Protein AF-A0A1D8GYT2-F1 (afdb_monomer_lite)

Radius of gyration: 11.44 Å; chains: 1; bounding box: 24×23×30 Å

pLDDT: mean 97.18, std 1.45, range [91.75, 98.56]

Foldseek 3Di:
DKDAQCVDPVSLVVCLVVLAQDWAKKKKAQQVVRDMDIDTDDTRCPNVVVCCVQPVNPDDVVSSVSCVVPNRNRMMMGGD

Sequence (80 aa):
KYWINLENKNNKEDIKNYLYKKQGIYYIGNMMTSEFYIGSAGFNNLYKRFTKHLYTLEVNSSIAKDVKKYGLNTFVYGIL

Secondary structure (DSSP, 8-state):
-EE--TT-HHHHHHHHHHHTT--EEEEEEETTT--EEEEEE-TT-HHHHHHHHHTS--S-HHHHHHHHHH-GGGEEEEE-

Organism: Saccharomyces paradoxus (NCBI:txid27291)

Structure (mmCIF, N/CA/C/O backbone):
data_AF-A0A1D8GYT2-F1
#
_entry.id   AF-A0A1D8GYT2-F1
#
loop_
_atom_site.group_PDB
_atom_site.id
_atom_site.type_symbol
_atom_site.label_atom_id
_atom_site.label_alt_id
_atom_site.label_comp_id
_atom_site.label_asym_id
_atom_site.label_entity_id
_atom_site.label_seq_id
_atom_site.pdbx_PDB_ins_code
_atom_site.Cartn_x
_atom_site.Cartn_y
_atom_site.Cartn_z
_atom_site.occupancy
_atom_site.B_iso_or_equiv
_atom_site.auth_seq_id
_atom_site.auth_comp_id
_atom_site.auth_asym_id
_atom_site.auth_atom_id
_atom_site.pdbx_PDB_model_num
ATOM 1 N N . LYS A 1 1 ? -13.876 -2.248 -1.518 1.00 95.19 1 LYS A N 1
ATOM 2 C CA . LYS A 1 1 ? -13.594 -0.907 -2.122 1.00 95.19 1 LYS A CA 1
ATOM 3 C C . LYS A 1 1 ? -12.208 -0.955 -2.751 1.00 95.19 1 LYS A C 1
ATOM 5 O O . LYS A 1 1 ? -11.359 -1.634 -2.185 1.00 95.19 1 LYS A O 1
ATOM 10 N N . TYR A 1 2 ? -11.983 -0.275 -3.876 1.00 97.88 2 TYR A N 1
ATOM 11 C CA . TYR A 1 2 ? -10.673 -0.231 -4.528 1.00 97.88 2 TYR A CA 1
ATOM 12 C C . TYR A 1 2 ? -10.317 1.179 -5.008 1.00 97.88 2 TYR A C 1
ATOM 14 O O . TYR A 1 2 ? -11.190 2.037 -5.137 1.00 97.88 2 TYR A O 1
ATOM 22 N N . TRP A 1 3 ? -9.028 1.389 -5.261 1.00 98.44 3 TRP A N 1
ATOM 23 C CA . TRP A 1 3 ? -8.434 2.629 -5.742 1.00 98.44 3 TRP A CA 1
ATOM 24 C C . TRP A 1 3 ? -7.450 2.332 -6.862 1.00 98.44 3 TRP A C 1
ATOM 26 O O . TRP A 1 3 ? -6.684 1.373 -6.783 1.00 98.44 3 TRP A O 1
ATOM 36 N N . ILE A 1 4 ? -7.457 3.197 -7.868 1.00 97.12 4 ILE A N 1
ATOM 37 C CA . ILE A 1 4 ? -6.523 3.211 -8.997 1.00 97.12 4 ILE A CA 1
ATOM 38 C C . ILE A 1 4 ? -5.699 4.501 -8.952 1.00 97.12 4 ILE A C 1
ATOM 40 O O . ILE A 1 4 ? -6.028 5.406 -8.186 1.00 97.12 4 ILE A O 1
ATOM 44 N N . ASN A 1 5 ? -4.661 4.611 -9.783 1.00 93.31 5 ASN A N 1
ATOM 45 C CA . ASN A 1 5 ? -3.789 5.788 -9.851 1.00 93.31 5 ASN A CA 1
ATOM 46 C C . ASN A 1 5 ? -3.291 6.229 -8.458 1.00 93.31 5 ASN A C 1
ATOM 48 O O . ASN A 1 5 ? -3.696 7.259 -7.909 1.00 93.31 5 ASN A O 1
ATOM 52 N N . LEU A 1 6 ? -2.428 5.404 -7.864 1.00 96.81 6 LEU A N 1
ATOM 53 C CA . LEU A 1 6 ? -1.978 5.561 -6.478 1.00 96.81 6 LEU A CA 1
ATOM 54 C C . LEU A 1 6 ? -0.943 6.689 -6.293 1.00 96.81 6 LEU A C 1
ATOM 56 O O . LEU A 1 6 ? -0.534 6.983 -5.171 1.00 96.81 6 LEU A O 1
ATOM 60 N N . GLU A 1 7 ? -0.548 7.373 -7.366 1.00 95.31 7 GLU A N 1
ATOM 61 C CA . GLU A 1 7 ? 0.249 8.607 -7.299 1.00 95.31 7 GLU A CA 1
ATOM 62 C C . GLU A 1 7 ? -0.600 9.819 -6.903 1.00 95.31 7 GLU A C 1
ATOM 64 O O . GLU A 1 7 ? -0.086 10.794 -6.346 1.00 95.31 7 GLU A O 1
ATOM 69 N N . ASN A 1 8 ? -1.916 9.754 -7.134 1.00 95.81 8 ASN A N 1
ATOM 70 C CA . ASN A 1 8 ? -2.825 10.830 -6.780 1.00 95.81 8 ASN A CA 1
ATOM 71 C C . ASN A 1 8 ? -2.921 10.983 -5.251 1.00 95.81 8 ASN A C 1
ATOM 73 O O . ASN A 1 8 ? -3.382 10.090 -4.533 1.00 95.81 8 ASN A O 1
ATOM 77 N N . LYS A 1 9 ? -2.531 12.160 -4.750 1.00 94.75 9 LYS A N 1
ATOM 78 C CA . LYS A 1 9 ? -2.552 12.490 -3.316 1.00 94.75 9 LYS A CA 1
ATOM 79 C C . LYS A 1 9 ? -3.953 12.399 -2.701 1.00 94.75 9 LYS A C 1
ATOM 81 O O . LYS A 1 9 ? -4.067 11.966 -1.558 1.00 94.75 9 LYS A O 1
ATOM 86 N N . ASN A 1 10 ? -5.002 12.732 -3.454 1.00 96.69 10 ASN A N 1
ATOM 87 C CA . ASN A 1 10 ? -6.384 12.634 -2.978 1.00 96.69 10 ASN A CA 1
ATOM 88 C C . ASN A 1 10 ? -6.781 11.171 -2.751 1.00 96.69 10 ASN A C 1
ATOM 90 O O . ASN A 1 10 ? -7.393 10.855 -1.734 1.00 96.69 10 ASN A O 1
ATOM 94 N N . ASN A 1 11 ? -6.358 10.264 -3.641 1.00 97.00 11 ASN A N 1
ATOM 95 C CA . ASN A 1 11 ? -6.589 8.828 -3.461 1.00 97.00 11 ASN A CA 1
ATOM 96 C C . ASN A 1 11 ? -5.845 8.310 -2.231 1.00 97.00 11 ASN A C 1
ATOM 98 O O . ASN A 1 11 ? -6.411 7.556 -1.446 1.00 97.00 11 ASN A O 1
ATOM 102 N N . LYS A 1 12 ? -4.600 8.748 -2.014 1.00 96.38 12 LYS A N 1
ATOM 103 C CA . LYS A 1 12 ? -3.828 8.361 -0.827 1.00 96.38 12 LYS A CA 1
ATOM 104 C C . L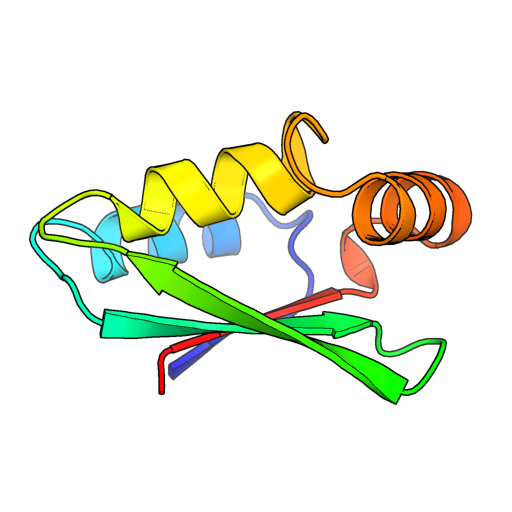YS A 1 12 ? -4.506 8.791 0.479 1.00 96.38 12 LYS A C 1
ATOM 106 O O . LYS A 1 12 ? -4.542 8.005 1.427 1.00 96.38 12 LYS A O 1
ATOM 111 N N . GLU A 1 13 ? -5.050 10.005 0.527 1.00 97.75 13 GLU A N 1
ATOM 112 C CA . GLU A 1 13 ? -5.761 10.510 1.706 1.00 97.75 13 GLU A CA 1
ATOM 113 C C . GLU A 1 13 ? -7.105 9.792 1.918 1.00 97.75 13 GLU A C 1
ATOM 115 O O . GLU A 1 13 ? -7.410 9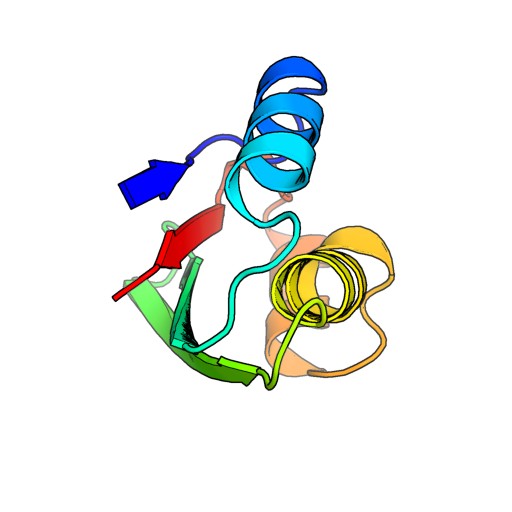.388 3.040 1.00 97.75 13 GLU A O 1
ATOM 120 N N . ASP A 1 14 ? -7.873 9.526 0.855 1.00 98.38 14 ASP A N 1
ATOM 121 C CA . ASP A 1 14 ? -9.105 8.726 0.953 1.00 98.38 14 ASP A CA 1
ATOM 122 C C . ASP A 1 14 ? -8.819 7.296 1.438 1.00 98.38 14 ASP A C 1
ATOM 124 O O . ASP A 1 14 ? -9.518 6.790 2.315 1.00 98.38 14 ASP A O 1
ATOM 128 N N . ILE A 1 15 ? -7.749 6.657 0.944 1.00 98.31 15 ILE A N 1
ATOM 129 C CA . ILE A 1 15 ? -7.305 5.339 1.422 1.00 98.31 15 ILE A CA 1
ATOM 130 C C . ILE A 1 15 ? -6.992 5.403 2.918 1.00 98.31 15 ILE A C 1
ATOM 132 O O . ILE A 1 15 ? -7.485 4.583 3.688 1.00 98.31 15 ILE A O 1
ATOM 136 N N . LYS A 1 16 ? -6.196 6.381 3.359 1.00 98.12 16 LYS A N 1
ATOM 137 C CA . LYS A 1 16 ? -5.840 6.542 4.774 1.00 98.12 16 LYS A CA 1
ATOM 138 C C . LYS A 1 16 ? -7.080 6.662 5.662 1.00 98.12 16 LYS A C 1
ATOM 140 O O . LYS A 1 16 ? -7.182 5.942 6.656 1.00 98.12 16 LYS A O 1
ATOM 145 N N . ASN A 1 17 ? -8.020 7.526 5.284 1.00 98.25 17 ASN A N 1
ATOM 146 C CA . ASN A 1 17 ? -9.242 7.765 6.047 1.00 98.25 17 ASN A CA 1
ATOM 147 C C . ASN A 1 17 ? -10.171 6.550 6.033 1.00 98.25 17 ASN A C 1
ATOM 149 O O . ASN A 1 17 ? -10.697 6.165 7.076 1.00 98.25 17 ASN A O 1
ATOM 153 N N . TYR A 1 18 ? -10.308 5.883 4.887 1.00 98.44 18 TYR A N 1
ATOM 154 C CA . TYR A 1 18 ? -11.116 4.675 4.782 1.00 98.44 18 TYR A CA 1
ATOM 155 C C . TYR A 1 18 ? -10.549 3.518 5.614 1.00 98.44 18 TYR A C 1
ATOM 157 O O . TYR A 1 18 ? -11.312 2.775 6.223 1.00 98.44 18 TYR A O 1
ATOM 165 N N . LEU A 1 19 ? -9.226 3.340 5.648 1.00 98.19 19 LEU A N 1
ATOM 166 C CA . LEU A 1 19 ? -8.579 2.223 6.345 1.00 98.19 19 LEU A CA 1
ATOM 167 C C . LEU A 1 19 ? -8.415 2.438 7.857 1.00 98.19 19 LEU A C 1
ATOM 169 O O . LEU A 1 19 ? -8.060 1.492 8.568 1.00 98.19 19 LEU A O 1
ATOM 173 N N . TYR A 1 20 ? -8.650 3.652 8.357 1.00 97.69 20 TYR A N 1
ATOM 174 C CA . TYR A 1 20 ? -8.548 3.961 9.780 1.00 97.69 20 TYR A CA 1
ATOM 175 C C . TYR A 1 20 ? -9.482 3.068 10.609 1.00 97.69 20 TYR A C 1
ATOM 177 O O . TYR A 1 20 ? -10.657 2.900 10.282 1.00 97.69 20 TYR A O 1
ATOM 185 N N . LYS A 1 21 ? -8.948 2.476 11.689 1.00 97.25 21 LYS A N 1
ATOM 186 C CA . LYS A 1 21 ? -9.678 1.542 12.571 1.00 97.25 21 LYS A CA 1
ATOM 187 C C . LYS A 1 21 ? -10.317 0.352 11.831 1.00 97.25 21 LYS A C 1
ATOM 189 O O . LYS A 1 21 ? -11.366 -0.144 12.238 1.00 97.25 21 LYS A O 1
ATOM 194 N N . LYS A 1 22 ? -9.683 -0.138 10.760 1.00 97.56 22 LYS A N 1
ATOM 195 C CA . LYS A 1 22 ? -10.090 -1.367 10.057 1.00 97.56 22 LYS A CA 1
ATOM 196 C C . LYS A 1 22 ? -9.033 -2.465 10.144 1.00 97.56 22 LYS A C 1
ATOM 198 O O . LYS A 1 22 ? -7.850 -2.201 10.350 1.00 97.56 22 LYS A O 1
ATOM 203 N N . GLN A 1 23 ? -9.488 -3.698 9.967 1.00 97.94 23 GLN A N 1
ATOM 204 C CA . GLN A 1 23 ? -8.685 -4.899 9.741 1.00 97.94 23 GLN A CA 1
ATOM 205 C C . GLN A 1 23 ? -9.286 -5.664 8.568 1.00 97.94 23 GLN A C 1
ATOM 207 O O . GLN A 1 23 ? -10.442 -5.422 8.220 1.00 97.94 23 GLN A O 1
ATOM 212 N N . GLY A 1 24 ? -8.532 -6.587 7.983 1.00 98.06 24 GLY A N 1
ATOM 213 C CA . GLY A 1 24 ? -9.065 -7.446 6.933 1.00 98.06 24 GLY A CA 1
ATOM 214 C C . GLY A 1 24 ? -8.020 -7.882 5.926 1.00 98.06 24 GLY A C 1
ATOM 215 O O . GLY A 1 24 ? -6.813 -7.852 6.194 1.00 98.06 24 GLY A O 1
ATOM 216 N N . ILE A 1 25 ? -8.521 -8.295 4.769 1.00 98.56 25 ILE A N 1
ATOM 217 C CA . ILE A 1 25 ? -7.732 -8.778 3.644 1.00 98.56 25 ILE A CA 1
ATOM 218 C C . ILE A 1 25 ? -7.723 -7.690 2.568 1.00 98.56 25 ILE A C 1
ATOM 220 O O . ILE A 1 25 ? -8.714 -6.997 2.340 1.00 98.56 25 ILE A O 1
ATOM 224 N N . TYR A 1 26 ? -6.575 -7.504 1.934 1.00 98.44 26 TYR A N 1
ATOM 225 C CA . TYR A 1 26 ? -6.381 -6.553 0.854 1.00 98.44 26 TYR A CA 1
ATOM 226 C C . TYR A 1 26 ? -5.699 -7.225 -0.329 1.00 98.44 26 TYR A C 1
ATOM 228 O O . TYR A 1 26 ? -5.030 -8.250 -0.179 1.00 98.44 26 TYR A O 1
ATOM 236 N N . TYR A 1 27 ? -5.811 -6.599 -1.494 1.00 98.25 27 TYR A N 1
ATOM 237 C CA . TYR A 1 27 ? -5.037 -6.960 -2.669 1.00 98.25 27 TYR A CA 1
ATOM 238 C C . TYR A 1 27 ? -4.316 -5.746 -3.265 1.00 98.25 27 TYR A C 1
ATOM 240 O O . TYR A 1 27 ? -4.762 -4.602 -3.137 1.00 98.25 27 TYR A O 1
ATOM 248 N N . ILE A 1 28 ? -3.177 -6.011 -3.901 1.00 98.38 28 ILE A N 1
ATOM 249 C CA . ILE A 1 28 ? -2.391 -5.076 -4.708 1.00 98.38 28 ILE A CA 1
ATOM 250 C C . ILE A 1 28 ? -2.291 -5.686 -6.104 1.00 98.38 28 ILE A C 1
ATOM 252 O O . ILE A 1 28 ? -1.705 -6.754 -6.242 1.00 98.38 28 ILE A O 1
ATOM 256 N N . GLY A 1 29 ? -2.860 -5.041 -7.118 1.00 98.06 29 GLY A N 1
ATOM 257 C CA . GLY A 1 29 ? -2.794 -5.493 -8.510 1.00 98.06 29 GLY A CA 1
ATOM 258 C C . GLY A 1 29 ? -1.884 -4.604 -9.351 1.00 98.06 29 GLY A C 1
ATOM 259 O O . GLY A 1 29 ? -1.936 -3.381 -9.212 1.00 98.06 29 GLY A O 1
ATOM 260 N N . ASN A 1 30 ? -1.088 -5.204 -10.235 1.00 97.81 30 ASN A N 1
ATOM 261 C CA . ASN A 1 30 ? -0.344 -4.501 -11.277 1.00 97.81 30 ASN A CA 1
ATOM 262 C C . ASN A 1 30 ? -1.110 -4.617 -12.606 1.00 97.81 30 ASN A C 1
ATOM 264 O O . ASN A 1 30 ? -1.227 -5.702 -13.175 1.00 97.81 30 ASN A O 1
ATOM 268 N N . MET A 1 31 ? -1.617 -3.496 -13.126 1.00 97.25 31 MET A N 1
ATOM 269 C CA . MET A 1 31 ? -2.412 -3.490 -14.363 1.00 97.25 31 MET A CA 1
ATOM 270 C C . MET A 1 31 ? -1.579 -3.798 -15.616 1.00 97.25 31 MET A C 1
ATOM 272 O O . MET A 1 31 ? -2.148 -4.177 -16.634 1.00 97.25 31 MET A O 1
ATOM 276 N N . MET A 1 32 ? -0.249 -3.672 -15.551 1.00 97.81 32 MET A N 1
ATOM 277 C CA . MET A 1 32 ? 0.636 -3.950 -16.689 1.00 97.81 32 MET A CA 1
ATOM 278 C C . MET A 1 32 ? 0.925 -5.440 -16.872 1.00 97.81 32 MET A C 1
ATOM 280 O O . MET A 1 32 ? 1.199 -5.870 -17.990 1.00 97.81 32 MET A O 1
ATOM 284 N N . THR A 1 33 ? 0.896 -6.223 -15.790 1.00 96.69 33 THR A N 1
ATOM 285 C CA . THR A 1 33 ? 1.222 -7.661 -15.808 1.00 96.69 33 THR A CA 1
ATOM 286 C C . THR A 1 33 ? 0.016 -8.550 -15.520 1.00 96.69 33 THR A C 1
ATOM 288 O O . THR A 1 33 ? 0.083 -9.752 -15.748 1.00 96.69 33 THR A O 1
ATOM 291 N N . SER A 1 34 ? -1.096 -7.978 -15.043 1.00 93.50 34 SER A N 1
ATOM 292 C CA . SER A 1 34 ? -2.254 -8.709 -14.501 1.00 93.50 34 SER A CA 1
ATOM 293 C C . SER A 1 34 ? -1.932 -9.584 -13.281 1.00 93.50 34 SER A C 1
ATOM 295 O O . SER A 1 34 ? -2.771 -10.369 -12.842 1.00 93.50 34 SER A O 1
ATOM 297 N N . GLU A 1 35 ? -0.742 -9.433 -12.694 1.00 95.75 35 GLU A N 1
ATOM 298 C CA . GLU A 1 35 ? -0.379 -10.094 -11.446 1.00 95.75 35 GLU A CA 1
ATOM 299 C C . GLU A 1 35 ? -0.954 -9.339 -10.248 1.00 95.75 35 GLU A C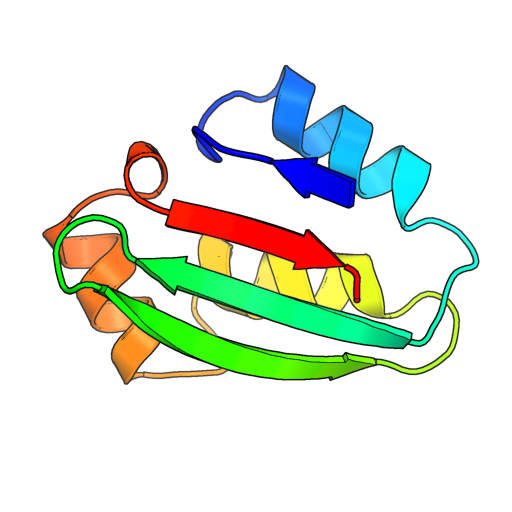 1
ATOM 301 O O . GLU A 1 35 ? -1.105 -8.110 -10.250 1.00 95.75 35 GLU A O 1
ATOM 306 N N . PHE A 1 36 ? -1.258 -10.082 -9.187 1.00 96.25 36 PHE A N 1
ATOM 307 C CA . PHE A 1 36 ? -1.752 -9.508 -7.949 1.00 96.25 36 PHE A CA 1
ATOM 308 C C . PHE A 1 36 ? -1.141 -10.189 -6.728 1.00 96.25 36 PHE A C 1
ATOM 310 O O . PHE A 1 36 ? -0.770 -11.360 -6.730 1.00 96.25 36 PHE A O 1
ATOM 317 N N . TYR A 1 37 ? -1.077 -9.424 -5.651 1.00 97.56 37 TYR A N 1
ATOM 318 C CA . TYR A 1 37 ? -0.665 -9.861 -4.333 1.00 97.56 37 TYR A CA 1
ATOM 319 C C . TYR A 1 37 ? -1.849 -9.740 -3.380 1.00 97.56 37 TYR A C 1
ATOM 321 O O . TYR A 1 37 ? -2.467 -8.679 -3.315 1.00 97.56 37 TYR A O 1
ATOM 329 N N . ILE A 1 38 ? -2.132 -10.789 -2.608 1.00 98.12 38 ILE A N 1
ATOM 330 C CA . ILE A 1 38 ? -3.108 -10.762 -1.511 1.00 98.12 38 ILE A CA 1
ATOM 331 C C . ILE A 1 38 ? -2.351 -10.739 -0.184 1.00 98.12 38 ILE A C 1
ATOM 333 O O . ILE A 1 38 ? -1.404 -11.498 0.019 1.00 98.12 38 ILE A O 1
ATOM 337 N N . GLY A 1 39 ? -2.786 -9.884 0.737 1.00 97.50 39 GLY A N 1
ATOM 338 C CA . GLY A 1 39 ? -2.254 -9.822 2.093 1.00 97.50 39 GLY A CA 1
ATOM 339 C C . GLY A 1 39 ? -3.347 -9.564 3.121 1.00 97.50 39 GLY A C 1
ATOM 340 O O . GLY A 1 39 ? -4.462 -9.176 2.787 1.00 97.50 39 GLY A O 1
ATOM 341 N N . SER A 1 40 ? -3.022 -9.756 4.397 1.00 97.88 40 SER A N 1
ATOM 342 C CA . SER A 1 40 ? -3.904 -9.403 5.509 1.00 97.88 40 SER A CA 1
ATOM 343 C C . SER A 1 40 ? -3.241 -8.393 6.441 1.00 97.88 40 SER A C 1
ATOM 345 O O . SER A 1 40 ? -2.012 -8.254 6.502 1.00 97.88 40 SER A O 1
ATOM 347 N N . ALA A 1 41 ? -4.062 -7.657 7.183 1.00 98.12 41 ALA A N 1
ATOM 348 C CA . ALA A 1 41 ? -3.590 -6.825 8.275 1.00 98.12 41 ALA A CA 1
ATOM 349 C C . ALA A 1 41 ? -4.581 -6.838 9.439 1.00 98.12 41 ALA A C 1
ATOM 351 O O . ALA A 1 41 ? -5.795 -6.756 9.243 1.00 98.12 41 ALA A O 1
ATOM 352 N N . GLY A 1 42 ? -4.038 -6.888 10.656 1.00 97.94 42 GLY A N 1
ATOM 353 C CA . GLY A 1 42 ? -4.810 -6.694 11.880 1.00 97.94 42 GLY A CA 1
ATOM 354 C C . GLY A 1 42 ? -5.308 -5.256 12.041 1.00 97.94 42 GLY A C 1
ATOM 355 O O . GLY A 1 42 ? -5.038 -4.382 11.210 1.00 97.94 42 GLY A O 1
ATOM 356 N N . PHE A 1 43 ? -6.015 -5.007 13.143 1.00 97.75 43 PHE A N 1
ATOM 357 C CA . PHE A 1 43 ? -6.637 -3.718 13.442 1.00 97.75 43 PHE A CA 1
ATOM 358 C C . PHE A 1 43 ? -5.678 -2.538 13.252 1.00 97.75 43 PHE A C 1
ATOM 360 O O . PHE A 1 43 ? -4.555 -2.539 13.756 1.00 97.75 43 PHE A O 1
ATOM 367 N N . ASN A 1 44 ? -6.133 -1.544 12.488 1.00 95.75 44 ASN A N 1
ATOM 368 C CA . ASN A 1 44 ? -5.441 -0.292 12.188 1.00 95.75 44 ASN A CA 1
ATOM 369 C C . ASN A 1 44 ? -4.082 -0.446 11.464 1.00 95.75 44 ASN A C 1
ATOM 371 O O . ASN A 1 44 ? -3.286 0.491 11.436 1.00 95.75 44 ASN A O 1
ATOM 375 N N . ASN A 1 45 ? -3.804 -1.608 10.856 1.00 98.06 45 ASN A N 1
ATOM 376 C CA . ASN A 1 45 ? -2.539 -1.874 10.157 1.00 98.06 45 ASN A CA 1
ATOM 377 C C . ASN A 1 45 ? -2.650 -1.901 8.623 1.00 98.06 45 ASN A C 1
ATOM 379 O O . ASN A 1 45 ? -1.617 -1.961 7.952 1.00 98.06 45 ASN A O 1
ATOM 383 N N . LEU A 1 46 ? -3.854 -1.822 8.045 1.00 98.50 46 LEU A N 1
ATOM 384 C CA . LEU A 1 46 ? -4.042 -1.856 6.586 1.00 98.50 46 LEU A CA 1
ATOM 385 C C . LEU A 1 46 ? -3.295 -0.711 5.882 1.00 98.50 46 LEU A C 1
ATOM 387 O O . LEU A 1 46 ? -2.516 -0.959 4.964 1.00 98.50 46 LEU A O 1
ATOM 391 N N . TYR A 1 47 ? -3.430 0.531 6.366 1.00 98.12 47 TYR A N 1
ATOM 392 C CA . TYR A 1 47 ? -2.733 1.682 5.772 1.00 98.12 47 TYR A CA 1
ATOM 393 C C . TYR A 1 47 ? -1.202 1.586 5.897 1.00 98.12 47 TYR A C 1
ATOM 395 O O . TYR A 1 47 ? -0.461 1.969 4.986 1.00 98.12 47 TYR A O 1
ATOM 403 N N . LYS A 1 48 ? -0.712 1.012 7.004 1.00 98.00 48 LYS A N 1
ATOM 404 C CA . LYS A 1 48 ? 0.718 0.735 7.201 1.00 98.00 48 LYS A CA 1
ATOM 405 C C . LYS A 1 48 ? 1.227 -0.273 6.169 1.00 98.00 48 LYS A C 1
ATOM 407 O O . LYS A 1 48 ? 2.291 -0.055 5.595 1.00 98.00 48 LYS A O 1
ATOM 412 N N . ARG A 1 49 ? 0.474 -1.348 5.905 1.00 97.88 49 ARG A N 1
ATOM 413 C CA . ARG A 1 49 ? 0.805 -2.341 4.867 1.00 97.88 49 ARG A CA 1
ATOM 414 C C . ARG A 1 49 ? 0.796 -1.719 3.474 1.00 97.88 49 ARG A C 1
ATOM 416 O O . ARG A 1 49 ? 1.793 -1.841 2.771 1.00 97.88 49 ARG A O 1
ATOM 423 N N . PHE A 1 50 ? -0.268 -1.001 3.122 1.00 98.00 50 PHE A N 1
ATOM 424 C CA . PHE A 1 50 ? -0.374 -0.245 1.873 1.00 98.00 50 PHE A CA 1
ATOM 425 C C . PHE A 1 50 ? 0.863 0.635 1.633 1.00 98.00 50 PHE A C 1
ATOM 427 O O . PHE A 1 50 ? 1.534 0.506 0.611 1.00 98.00 50 PHE A O 1
ATOM 434 N N . THR A 1 51 ? 1.231 1.451 2.625 1.00 97.88 51 THR A N 1
ATOM 435 C CA . THR A 1 51 ? 2.383 2.360 2.532 1.00 97.88 51 THR A CA 1
ATOM 436 C C . THR A 1 51 ? 3.700 1.601 2.367 1.00 97.88 51 THR A C 1
ATOM 438 O O . THR A 1 51 ? 4.501 1.936 1.494 1.00 97.88 51 THR A O 1
ATOM 441 N N . LYS A 1 52 ? 3.913 0.552 3.169 1.00 98.12 52 LYS A N 1
ATOM 442 C CA . LYS A 1 52 ? 5.151 -0.233 3.142 1.00 98.12 52 LYS A CA 1
ATOM 443 C C . LYS A 1 52 ? 5.358 -1.019 1.848 1.00 98.12 52 LYS A C 1
ATOM 445 O O . LYS A 1 52 ? 6.494 -1.177 1.413 1.00 98.12 52 LYS A O 1
ATOM 450 N N . HIS A 1 53 ? 4.288 -1.526 1.240 1.00 97.81 53 HIS A N 1
ATOM 451 C CA . HIS A 1 53 ? 4.390 -2.251 -0.026 1.00 97.81 53 HIS A CA 1
ATOM 452 C C . HIS A 1 53 ? 4.575 -1.320 -1.225 1.00 97.81 53 HIS A C 1
AT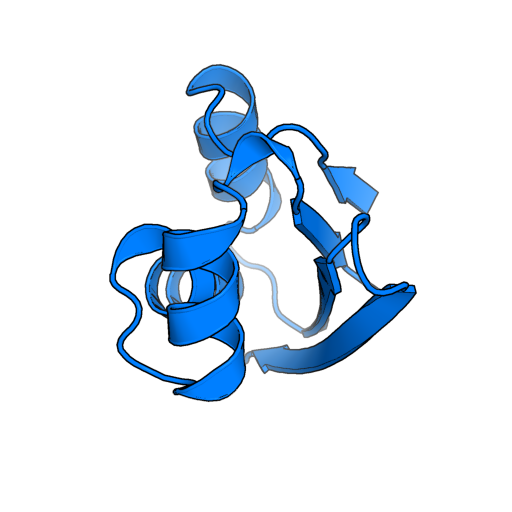OM 454 O O . HIS A 1 53 ? 5.394 -1.628 -2.082 1.00 97.81 53 HIS A O 1
ATOM 460 N N . LEU A 1 54 ? 3.825 -0.213 -1.291 1.00 97.62 54 LEU A N 1
ATOM 461 C CA . LEU A 1 54 ? 3.695 0.577 -2.520 1.00 97.62 54 LEU A CA 1
ATOM 462 C C . LEU A 1 54 ? 4.475 1.894 -2.520 1.00 97.62 54 LEU A C 1
ATOM 464 O O . LEU A 1 54 ? 4.826 2.357 -3.593 1.00 97.62 54 LEU A O 1
ATOM 468 N N . TYR A 1 55 ? 4.772 2.492 -1.360 1.00 96.50 55 TYR A N 1
ATOM 469 C CA . TYR A 1 55 ? 5.482 3.781 -1.299 1.00 96.50 55 TYR A CA 1
ATOM 470 C C . TYR A 1 55 ? 6.904 3.648 -0.773 1.00 96.50 55 TYR A C 1
ATOM 472 O O . TYR A 1 55 ? 7.812 4.236 -1.348 1.00 96.50 55 TYR A O 1
ATOM 480 N N . THR A 1 56 ? 7.107 2.904 0.319 1.00 97.38 56 THR A N 1
ATOM 481 C CA . THR A 1 56 ? 8.460 2.728 0.880 1.00 97.38 56 THR A CA 1
ATOM 482 C C . THR A 1 56 ? 9.165 1.482 0.352 1.00 97.38 56 THR A C 1
ATOM 484 O O . THR A 1 56 ? 10.384 1.392 0.440 1.00 97.38 56 THR A O 1
ATOM 487 N N . LEU A 1 57 ? 8.416 0.569 -0.280 1.00 96.75 57 LEU A N 1
ATOM 488 C CA . LEU A 1 57 ? 8.929 -0.607 -0.992 1.00 96.75 57 LEU A CA 1
ATOM 489 C C . LEU A 1 57 ? 9.742 -1.571 -0.102 1.00 96.75 57 LEU A C 1
ATOM 491 O O . LEU A 1 57 ? 10.679 -2.220 -0.560 1.00 96.75 57 LEU A O 1
ATOM 495 N N . GLU A 1 58 ? 9.375 -1.678 1.175 1.00 95.38 58 GLU A N 1
ATOM 496 C CA . GLU A 1 58 ? 10.146 -2.397 2.203 1.00 95.38 58 GLU A CA 1
ATOM 497 C C . GLU A 1 58 ? 9.801 -3.887 2.334 1.00 95.38 58 GLU A C 1
ATOM 499 O O . GLU A 1 58 ? 10.548 -4.631 2.960 1.00 95.38 58 GLU A O 1
ATOM 504 N N . VAL A 1 59 ? 8.639 -4.329 1.836 1.00 91.75 59 VAL A N 1
ATOM 505 C CA . VAL A 1 59 ? 8.073 -5.633 2.248 1.00 91.75 59 VAL A CA 1
ATOM 506 C C . VAL A 1 59 ? 8.172 -6.712 1.177 1.00 91.75 59 VAL A C 1
ATOM 508 O O . VAL A 1 59 ? 8.444 -7.862 1.503 1.00 91.75 59 VAL A O 1
ATOM 511 N N . ASN A 1 60 ? 7.920 -6.384 -0.090 1.00 92.25 60 ASN A N 1
ATOM 512 C CA . ASN A 1 60 ? 7.900 -7.369 -1.171 1.00 92.25 60 ASN A CA 1
ATOM 513 C C . ASN A 1 60 ? 8.787 -6.885 -2.321 1.00 92.25 60 ASN A C 1
ATOM 515 O O . ASN A 1 60 ? 8.507 -5.855 -2.929 1.00 92.25 60 ASN A O 1
ATOM 519 N N . SER A 1 61 ? 9.846 -7.641 -2.613 1.00 93.44 61 SER A N 1
ATOM 520 C CA . SER A 1 61 ? 10.845 -7.289 -3.625 1.00 93.44 61 SER A CA 1
ATOM 521 C C . SER A 1 61 ? 10.308 -7.335 -5.059 1.00 93.44 61 SER A C 1
ATOM 523 O O . SER A 1 61 ? 10.784 -6.568 -5.892 1.00 93.44 61 SER A O 1
ATOM 525 N N . SER A 1 62 ? 9.318 -8.184 -5.353 1.00 95.38 62 SER A N 1
ATOM 526 C CA . SER A 1 62 ? 8.645 -8.234 -6.658 1.00 95.38 62 SER A CA 1
ATOM 527 C C . SER A 1 62 ? 7.771 -6.994 -6.858 1.00 95.38 62 SER A C 1
ATOM 529 O O . SER A 1 62 ? 8.006 -6.252 -7.808 1.00 95.38 62 SER A O 1
ATOM 531 N N . ILE A 1 63 ? 6.897 -6.666 -5.896 1.00 96.94 63 ILE A N 1
ATOM 532 C CA . ILE A 1 63 ? 6.105 -5.420 -5.942 1.00 96.94 63 ILE A CA 1
ATOM 533 C C . ILE A 1 63 ? 7.032 -4.203 -6.049 1.00 96.94 63 ILE A C 1
ATOM 535 O O . ILE A 1 63 ? 6.794 -3.314 -6.857 1.00 96.94 63 ILE A O 1
ATOM 539 N N . ALA A 1 64 ? 8.122 -4.169 -5.276 1.00 97.94 64 ALA A N 1
ATOM 540 C CA . ALA A 1 64 ? 9.088 -3.076 -5.320 1.00 97.94 64 ALA A CA 1
ATOM 541 C C . ALA A 1 64 ? 9.738 -2.896 -6.700 1.00 97.94 64 ALA A C 1
ATOM 543 O O . ALA A 1 64 ? 9.920 -1.763 -7.148 1.00 97.94 64 ALA A O 1
ATOM 544 N N . LYS A 1 65 ? 10.108 -3.997 -7.366 1.00 97.81 65 LYS A N 1
ATOM 545 C C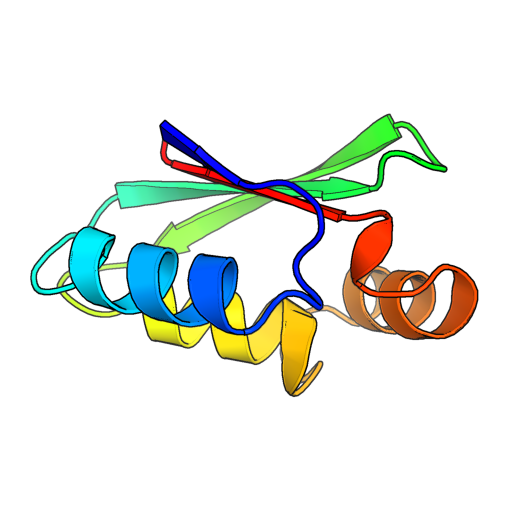A . LYS A 1 65 ? 10.656 -3.966 -8.729 1.00 97.81 65 LYS A CA 1
ATOM 546 C C . LYS A 1 65 ? 9.620 -3.453 -9.721 1.00 97.81 65 LYS A C 1
ATOM 548 O O . LYS A 1 65 ? 9.947 -2.583 -10.523 1.00 97.81 65 LYS A O 1
ATOM 553 N N . ASP A 1 66 ? 8.387 -3.929 -9.621 1.00 97.56 66 ASP A N 1
ATOM 554 C CA . ASP A 1 66 ? 7.321 -3.535 -10.534 1.00 97.56 66 ASP A CA 1
ATOM 555 C C . ASP A 1 66 ? 6.915 -2.072 -10.355 1.00 97.56 66 ASP A C 1
ATOM 557 O O . ASP A 1 66 ? 6.799 -1.360 -11.347 1.00 97.56 66 ASP A O 1
ATOM 561 N N . VAL A 1 67 ? 6.788 -1.577 -9.119 1.00 97.69 67 VAL A N 1
ATOM 562 C CA . VAL A 1 67 ? 6.512 -0.152 -8.859 1.00 97.69 67 VAL A CA 1
ATOM 563 C C . VAL A 1 67 ? 7.613 0.729 -9.449 1.00 97.69 67 VAL A C 1
ATOM 565 O O . VAL A 1 67 ? 7.316 1.735 -10.086 1.00 97.69 67 VAL A O 1
ATOM 568 N N . LYS A 1 68 ? 8.887 0.340 -9.302 1.00 97.81 68 LYS A N 1
ATOM 569 C CA . LYS A 1 68 ? 10.014 1.077 -9.900 1.00 97.81 68 LYS A CA 1
ATOM 570 C C . LYS A 1 68 ? 10.010 1.036 -11.429 1.00 97.81 68 LYS A C 1
ATOM 572 O O . LYS A 1 68 ? 10.477 1.983 -12.050 1.00 97.81 68 LYS A O 1
ATOM 577 N N . LYS A 1 69 ? 9.537 -0.060 -12.026 1.00 98.25 69 LYS A N 1
ATOM 578 C CA . LYS A 1 69 ? 9.530 -0.268 -13.479 1.00 98.25 69 LYS A CA 1
ATOM 579 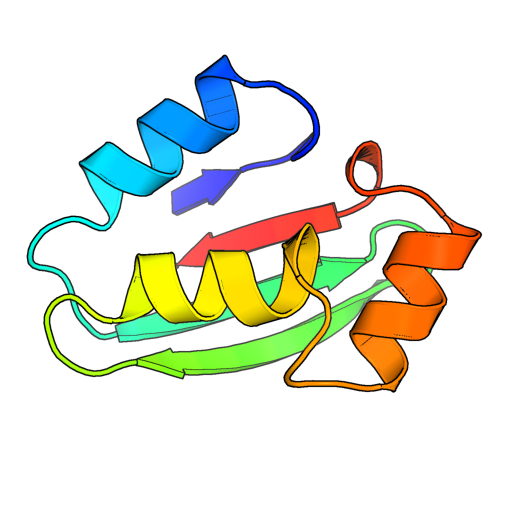C C . LYS A 1 69 ? 8.347 0.409 -14.169 1.00 98.25 69 LYS A C 1
ATOM 581 O O . LYS A 1 69 ? 8.523 0.954 -15.252 1.00 98.25 69 LYS A O 1
ATOM 586 N N . TYR A 1 70 ? 7.162 0.335 -13.571 1.00 97.56 70 TYR A N 1
ATOM 587 C CA . TYR A 1 70 ? 5.903 0.724 -14.209 1.00 97.56 70 TYR A CA 1
ATOM 588 C C . TYR A 1 70 ? 5.286 2.007 -13.633 1.00 97.56 70 TYR A C 1
ATOM 590 O O . TYR A 1 70 ? 4.467 2.619 -14.309 1.00 97.56 70 TYR A O 1
ATOM 598 N N . GLY A 1 71 ? 5.711 2.448 -12.445 1.00 97.56 71 GLY A N 1
ATOM 599 C CA . GLY A 1 71 ? 5.115 3.585 -11.734 1.00 97.56 71 GLY A CA 1
ATOM 600 C C . GLY A 1 71 ? 3.982 3.161 -10.796 1.00 97.56 71 GLY A C 1
ATOM 601 O O . GLY A 1 71 ? 3.428 2.072 -10.916 1.00 97.56 71 GLY A O 1
ATOM 602 N N . LEU A 1 72 ? 3.629 4.004 -9.817 1.00 97.12 72 LEU A N 1
ATOM 603 C CA . LEU A 1 72 ? 2.518 3.713 -8.890 1.00 97.12 72 LEU A CA 1
ATOM 604 C C . LEU A 1 72 ? 1.152 3.923 -9.558 1.00 97.12 72 LEU A C 1
ATOM 606 O O . LEU A 1 72 ? 0.144 3.366 -9.115 1.00 97.12 72 LEU A O 1
ATOM 610 N N . ASN A 1 73 ? 1.099 4.747 -10.602 1.00 97.44 73 ASN A N 1
ATOM 611 C CA . ASN A 1 73 ? -0.109 5.018 -11.373 1.00 97.44 73 ASN A CA 1
ATOM 612 C C . ASN A 1 73 ? -0.675 3.762 -12.065 1.00 97.44 73 ASN A C 1
ATOM 614 O O . ASN A 1 73 ? -1.877 3.722 -12.331 1.00 97.44 73 ASN A O 1
ATOM 618 N N . THR A 1 74 ? 0.143 2.726 -12.287 1.00 97.56 74 THR A N 1
ATOM 619 C CA . THR A 1 74 ? -0.276 1.447 -12.886 1.00 97.56 74 THR A CA 1
ATOM 620 C C . THR A 1 74 ? -0.758 0.405 -11.874 1.00 97.56 74 THR A C 1
ATOM 622 O O . THR A 1 74 ? -1.070 -0.726 -12.254 1.00 97.56 74 THR A O 1
ATOM 625 N N . PHE A 1 75 ? -0.837 0.756 -10.589 1.00 97.94 75 PHE A N 1
ATOM 626 C CA . PHE A 1 75 ? -1.270 -0.156 -9.534 1.00 97.94 75 PHE A CA 1
ATOM 627 C C . PHE A 1 75 ? -2.699 0.111 -9.066 1.00 97.94 75 PHE A C 1
ATOM 629 O O . PHE A 1 75 ? -3.196 1.240 -9.072 1.00 97.94 75 PHE A O 1
ATOM 636 N N . VAL A 1 76 ? -3.334 -0.963 -8.601 1.00 98.19 76 VAL A N 1
ATOM 637 C CA . VAL A 1 76 ? -4.635 -0.962 -7.931 1.00 98.19 76 VAL A CA 1
ATOM 638 C C . VAL A 1 76 ? -4.445 -1.460 -6.508 1.00 98.19 76 VAL A C 1
ATOM 640 O O . VAL A 1 76 ? -3.770 -2.462 -6.282 1.00 98.19 76 VAL A O 1
ATOM 643 N N . TYR A 1 77 ? -5.068 -0.792 -5.545 1.00 98.50 77 TYR A N 1
ATOM 644 C CA . TYR A 1 77 ? -5.188 -1.289 -4.177 1.00 98.50 77 TYR A CA 1
ATOM 645 C C . TYR A 1 77 ? -6.657 -1.521 -3.858 1.00 98.50 77 TYR A C 1
ATOM 647 O O . TYR A 1 77 ? -7.490 -0.677 -4.183 1.00 98.50 77 TYR A O 1
ATOM 655 N N . GLY A 1 78 ? -6.997 -2.624 -3.200 1.00 98.25 78 GLY A N 1
ATOM 656 C CA . GLY A 1 78 ? -8.374 -2.874 -2.791 1.00 98.25 78 GLY A CA 1
ATOM 657 C C . GLY A 1 78 ? -8.493 -3.688 -1.515 1.00 98.25 78 GLY A C 1
ATOM 658 O O . GLY A 1 78 ? -7.570 -4.389 -1.113 1.00 98.25 78 GLY A O 1
ATOM 659 N N . ILE A 1 79 ? -9.648 -3.552 -0.872 1.00 98.19 79 ILE A N 1
ATOM 660 C CA . ILE A 1 79 ? -10.057 -4.309 0.314 1.00 98.19 79 ILE A CA 1
ATOM 661 C C . ILE A 1 79 ? -11.107 -5.334 -0.106 1.00 98.19 79 ILE A C 1
ATOM 663 O O . ILE A 1 79 ? -12.060 -4.952 -0.802 1.00 98.19 79 ILE A O 1
ATOM 667 N N . LEU A 1 80 ? -10.898 -6.582 0.327 1.00 94.88 80 LEU A N 1
ATOM 668 C CA . LEU A 1 80 ? -11.838 -7.699 0.211 1.00 94.88 80 LEU A CA 1
ATOM 669 C C . LEU A 1 80 ? -12.846 -7.673 1.364 1.00 94.88 80 LEU A C 1
ATOM 671 O O . LEU A 1 80 ? -12.417 -7.410 2.513 1.00 94.88 80 LEU A O 1
#

InterPro domains:
  IPR035901 GIY-YIG endonuclease superfamily [G3DSA:3.40.1440.10] (21-80)
  IPR035901 GIY-YIG endonuclease superfamily [SSF82771] (22-79)